Protein AF-A0A9C9SDA5-F1 (afdb_monomer)

Radius of gyration: 25.92 Å; Cα contacts (8 Å, |Δi|>4): 24; chains: 1;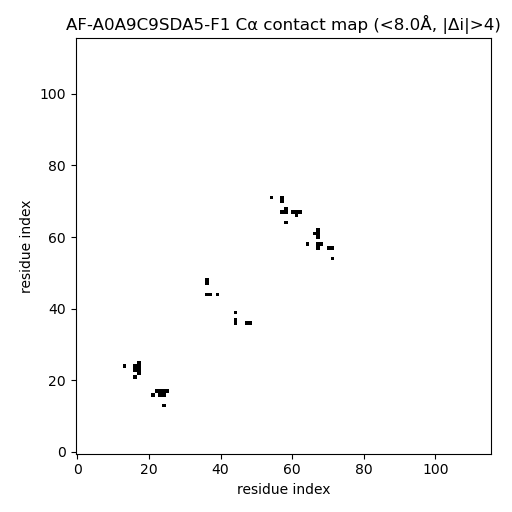 bounding box: 50×40×84 Å

Foldseek 3Di:
DDDPPPPPDDPVVLVVCCVPPVVVSVVVVVVVLVVVLVPDDPVCSVVSVVVVVVLVVLCVPAPDPVSSVVVVVVVVVVVVVVVVVVVVVVVVVVVVVVVVVVVPDPPPPDDDDDDD

Nearest PDB structures (foldseek):
  6ifl-assembly1_A  TM=5.742E-01  e=7.650E+00  Streptococcus thermophilus ND03

pLDDT: mean 84.84, std 16.52, range [36.22, 96.94]

Structure (mmCIF, N/CA/C/O backbone):
data_AF-A0A9C9SDA5-F1
#
_entry.id   AF-A0A9C9SDA5-F1
#
loop_
_atom_site.group_PDB
_atom_site.id
_atom_site.type_symbol
_atom_site.label_atom_id
_atom_site.label_alt_i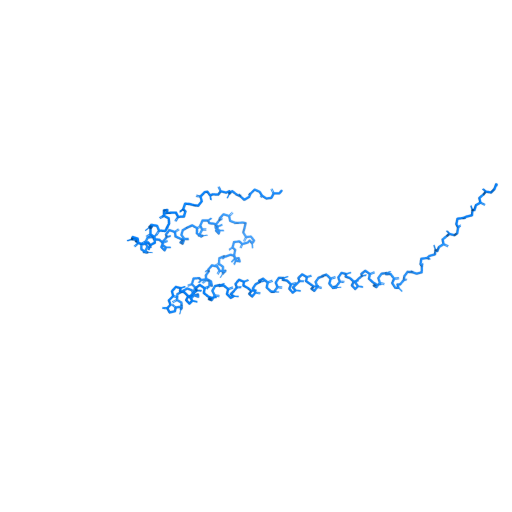d
_atom_site.label_comp_id
_atom_site.label_asym_id
_atom_site.label_entity_id
_atom_site.label_seq_id
_atom_site.pd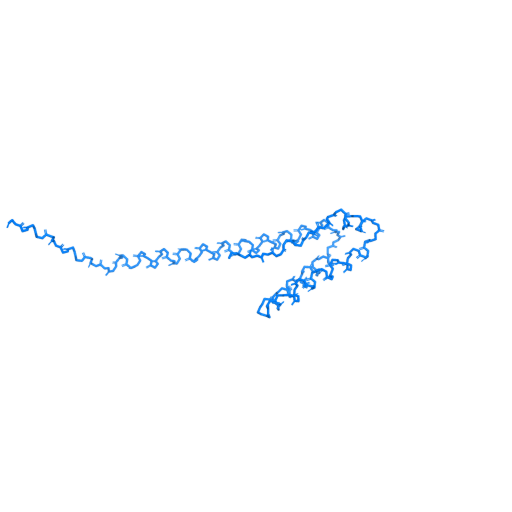bx_PDB_ins_code
_atom_site.Cartn_x
_atom_site.Cartn_y
_atom_site.Cartn_z
_atom_site.occupancy
_atom_site.B_iso_or_equiv
_atom_site.auth_seq_id
_atom_site.auth_comp_id
_atom_site.auth_asym_id
_atom_site.auth_atom_id
_atom_site.pdbx_PDB_model_num
ATOM 1 N N . MET A 1 1 ? -6.159 2.309 -24.354 1.00 36.22 1 MET A N 1
ATOM 2 C CA . MET A 1 1 ? -6.137 3.343 -23.301 1.00 36.22 1 MET A CA 1
ATOM 3 C C . MET A 1 1 ? -6.869 2.722 -22.129 1.00 36.22 1 MET A C 1
ATOM 5 O O . MET A 1 1 ? -8.004 2.326 -22.328 1.00 36.22 1 MET A O 1
ATOM 9 N N . SER A 1 2 ? -6.159 2.415 -21.045 1.00 42.50 2 SER A N 1
ATOM 10 C CA . SER A 1 2 ? -6.571 1.428 -20.039 1.00 42.50 2 SER A CA 1
ATOM 11 C C . SER A 1 2 ? -7.915 1.760 -19.384 1.00 42.50 2 SER A C 1
ATOM 13 O O . SER A 1 2 ? -8.021 2.766 -18.689 1.00 42.50 2 SER A O 1
ATOM 15 N N . ASP A 1 3 ? -8.899 0.885 -19.589 1.00 41.00 3 ASP A N 1
ATOM 16 C CA . ASP A 1 3 ? -10.130 0.801 -18.802 1.00 41.00 3 ASP A CA 1
ATOM 17 C C . ASP A 1 3 ? -9.752 0.191 -17.446 1.00 41.00 3 ASP A C 1
ATOM 19 O O . ASP A 1 3 ? -9.659 -1.028 -17.288 1.00 41.00 3 ASP A O 1
ATOM 23 N N . PHE A 1 4 ? -9.417 1.035 -16.472 1.00 46.47 4 PHE A N 1
ATOM 24 C CA . PHE A 1 4 ? -9.432 0.595 -15.082 1.00 46.47 4 PHE A CA 1
ATOM 25 C C . PHE A 1 4 ? -10.895 0.641 -14.646 1.00 46.47 4 PHE A C 1
ATOM 27 O O . PHE A 1 4 ? -11.461 1.737 -14.664 1.00 46.47 4 PHE A O 1
ATOM 34 N N . PRO A 1 5 ? -11.524 -0.495 -14.292 1.00 47.69 5 PRO A N 1
ATOM 35 C CA . PRO A 1 5 ? -12.899 -0.479 -13.821 1.00 47.69 5 PRO A CA 1
ATOM 36 C C . PRO A 1 5 ? -12.975 0.482 -12.633 1.00 47.69 5 PRO A C 1
ATOM 38 O O . PRO A 1 5 ? -12.309 0.279 -11.618 1.00 47.69 5 PRO A O 1
ATOM 41 N N . GLN A 1 6 ? -13.734 1.567 -12.796 1.00 48.59 6 GLN A N 1
ATOM 42 C CA . GLN A 1 6 ? -14.080 2.481 -11.714 1.00 48.59 6 GLN A CA 1
ATOM 43 C C . GLN A 1 6 ? -15.048 1.716 -10.810 1.00 48.59 6 GLN A C 1
ATOM 45 O O . GLN A 1 6 ? -16.263 1.820 -10.945 1.00 48.59 6 GLN A O 1
ATOM 50 N N . GLN A 1 7 ? -14.510 0.846 -9.961 1.00 58.25 7 GLN A N 1
ATOM 51 C CA . GLN A 1 7 ? -15.283 0.257 -8.885 1.00 58.25 7 GLN A CA 1
ATOM 52 C C . GLN A 1 7 ? -15.634 1.410 -7.946 1.00 58.25 7 GLN A C 1
ATOM 54 O O . GLN A 1 7 ? -14.738 2.066 -7.415 1.00 58.25 7 GLN A O 1
ATOM 59 N N . GLU A 1 8 ? -16.924 1.712 -7.827 1.00 70.31 8 GLU A N 1
ATOM 60 C CA . GLU A 1 8 ? -17.440 2.759 -6.951 1.00 70.31 8 GLU A CA 1
ATOM 61 C C . GLU A 1 8 ? -17.038 2.411 -5.509 1.00 70.31 8 GLU A C 1
ATOM 63 O O . GLU A 1 8 ? -17.584 1.500 -4.887 1.00 70.31 8 GLU A O 1
ATOM 68 N N . PHE A 1 9 ? -15.972 3.046 -5.018 1.00 82.19 9 PHE A N 1
ATOM 69 C CA . PHE A 1 9 ? -15.489 2.856 -3.657 1.00 82.19 9 PHE A CA 1
ATOM 70 C C . PHE A 1 9 ? -16.339 3.713 -2.722 1.00 82.19 9 PHE A C 1
ATOM 72 O O . PHE A 1 9 ? -16.213 4.938 -2.710 1.00 82.19 9 PHE A O 1
ATOM 79 N N . ASP A 1 10 ? -17.200 3.065 -1.941 1.00 91.31 10 ASP A N 1
ATOM 80 C CA . ASP A 1 10 ? -18.032 3.735 -0.943 1.00 91.31 10 ASP A CA 1
ATOM 81 C C . ASP A 1 10 ? -17.200 4.098 0.297 1.00 91.31 10 ASP A C 1
ATOM 83 O O . ASP A 1 10 ? -17.007 3.301 1.219 1.00 91.31 10 ASP A O 1
ATOM 87 N N . PHE A 1 11 ? -16.678 5.323 0.311 1.00 90.31 11 PHE A N 1
ATOM 88 C CA . PHE A 1 11 ? -15.883 5.829 1.426 1.00 90.31 11 PHE A CA 1
ATOM 89 C C . PHE A 1 11 ? -16.682 5.914 2.734 1.00 90.31 11 PHE A C 1
ATOM 91 O O . PHE A 1 11 ? -16.134 5.615 3.798 1.00 90.31 11 PHE A O 1
ATOM 98 N N . ASP A 1 12 ? -17.955 6.305 2.675 1.00 94.00 12 ASP A N 1
ATOM 99 C CA . ASP A 1 12 ? -18.768 6.544 3.868 1.00 94.00 12 ASP A CA 1
ATOM 100 C C . ASP A 1 12 ? -19.079 5.228 4.590 1.00 94.00 12 ASP A C 1
ATOM 102 O O . ASP A 1 12 ? -18.976 5.155 5.823 1.00 94.00 12 ASP A O 1
ATOM 106 N N . ALA A 1 13 ? -19.350 4.157 3.837 1.00 93.19 13 ALA A N 1
ATOM 107 C CA . ALA A 1 13 ? -19.516 2.816 4.390 1.00 93.19 13 ALA A CA 1
ATOM 108 C C . ALA A 1 13 ? -18.239 2.318 5.085 1.00 93.19 13 ALA A C 1
ATOM 110 O O . ALA A 1 13 ? -18.293 1.844 6.222 1.00 93.19 13 AL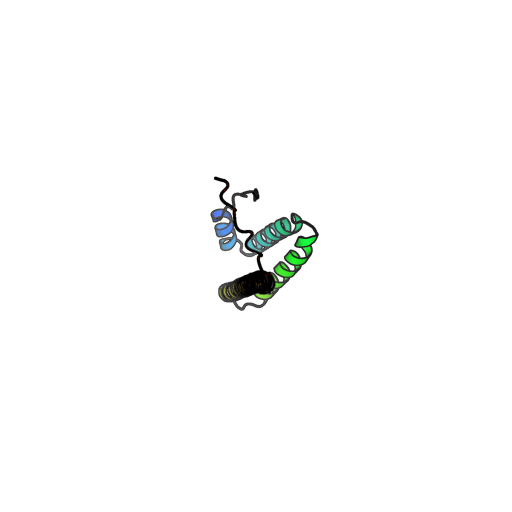A A O 1
ATOM 111 N N . TRP A 1 14 ? -17.074 2.473 4.449 1.00 94.94 14 TRP A N 1
ATOM 112 C CA . TRP A 1 14 ? -15.791 2.047 5.024 1.00 94.94 14 TRP A CA 1
ATOM 113 C C . TRP A 1 14 ? -15.380 2.891 6.235 1.00 94.94 14 TRP A C 1
ATOM 115 O O . TRP A 1 14 ? -14.845 2.356 7.207 1.00 94.94 14 TRP A O 1
ATOM 125 N N . SER A 1 15 ? -15.655 4.197 6.208 1.00 94.50 15 SER A N 1
ATOM 126 C CA . SER A 1 15 ? -15.419 5.102 7.338 1.00 94.50 15 SER A CA 1
ATOM 127 C C . SER A 1 15 ? -16.292 4.738 8.536 1.00 94.50 15 SER A C 1
ATOM 129 O O . SER A 1 15 ? -15.816 4.706 9.673 1.00 94.50 15 SER A O 1
ATOM 131 N N . THR A 1 16 ? -17.562 4.419 8.279 1.00 96.44 16 THR A N 1
ATOM 132 C CA . THR A 1 16 ? -18.492 3.950 9.307 1.00 96.44 16 THR A CA 1
ATOM 133 C C . THR A 1 16 ? -18.004 2.640 9.907 1.00 96.44 16 THR A C 1
ATOM 135 O O . THR A 1 16 ? -17.865 2.557 11.127 1.00 96.44 16 THR A O 1
ATOM 138 N N . LEU A 1 17 ? -17.646 1.669 9.061 1.00 95.19 17 LEU A N 1
ATOM 139 C CA . LEU A 1 17 ? -17.136 0.369 9.486 1.00 95.19 17 LEU A CA 1
ATOM 140 C C . LEU A 1 17 ? -15.884 0.508 10.360 1.00 95.19 17 LEU A C 1
ATOM 142 O O . LEU A 1 17 ? -15.840 -0.055 11.445 1.00 95.19 17 LEU A O 1
ATOM 146 N N . ALA A 1 18 ? -14.915 1.335 9.957 1.00 93.56 18 ALA A N 1
ATOM 147 C CA . ALA A 1 18 ? -13.695 1.571 10.733 1.00 93.56 18 ALA A CA 1
ATOM 148 C C . ALA A 1 18 ? -13.957 2.158 12.131 1.00 93.56 18 ALA A C 1
ATOM 150 O O . ALA A 1 18 ? -13.165 1.951 13.050 1.00 93.56 18 ALA A O 1
ATOM 151 N N . ARG A 1 19 ? -15.047 2.919 12.296 1.00 94.81 19 ARG A N 1
ATOM 152 C CA . ARG A 1 19 ? -15.429 3.535 13.575 1.00 94.81 19 ARG A CA 1
ATOM 153 C C . ARG A 1 19 ? -16.247 2.596 14.452 1.00 94.81 19 ARG A C 1
ATOM 155 O O . ARG A 1 19 ? -16.098 2.654 15.669 1.00 94.81 19 ARG A O 1
ATOM 162 N N . SER A 1 20 ? -17.126 1.791 13.856 1.00 96.88 20 SER A N 1
ATOM 163 C CA . SER A 1 20 ? -18.022 0.892 14.588 1.00 96.88 20 SER A CA 1
ATOM 164 C C . SER A 1 20 ? -17.382 -0.453 14.917 1.00 96.88 20 SER A C 1
ATOM 166 O O . SER A 1 20 ? -17.619 -0.981 15.998 1.00 96.88 20 SER A O 1
ATOM 168 N N . ASP A 1 21 ? -16.590 -1.001 13.993 1.00 96.38 21 ASP A N 1
ATOM 169 C CA . ASP A 1 21 ? -15.956 -2.314 14.101 1.00 96.38 21 ASP A CA 1
ATOM 170 C C . ASP A 1 21 ? -14.585 -2.314 13.389 1.00 96.38 21 ASP A C 1
ATOM 172 O O . ASP A 1 21 ? -14.472 -2.629 12.196 1.00 96.38 21 ASP A O 1
ATOM 176 N N . PRO A 1 22 ? -13.517 -1.937 14.115 1.00 91.31 22 PRO A N 1
ATOM 177 C CA . PRO A 1 22 ? -12.166 -1.910 13.569 1.00 91.31 22 PRO A CA 1
ATOM 178 C C . PRO A 1 22 ? -11.674 -3.276 13.073 1.00 91.31 22 PRO A C 1
ATOM 180 O O . PRO A 1 22 ? -10.924 -3.323 12.102 1.00 91.31 22 PRO A O 1
ATOM 183 N N . GLU A 1 23 ? -12.081 -4.385 13.699 1.00 94.12 23 GLU A N 1
ATOM 184 C CA . GLU A 1 23 ? -11.644 -5.726 13.285 1.00 94.12 23 GLU A CA 1
ATOM 185 C C . GLU A 1 23 ? -12.294 -6.128 11.958 1.00 94.12 23 GLU A C 1
ATOM 187 O O . GLU A 1 23 ? -11.600 -6.576 11.039 1.00 94.12 23 GLU A O 1
ATOM 192 N N . ALA A 1 24 ? -13.601 -5.892 11.808 1.00 94.62 24 ALA A N 1
ATOM 193 C CA . ALA A 1 24 ? -14.296 -6.131 10.547 1.00 94.62 24 ALA A CA 1
ATOM 194 C C . ALA A 1 24 ? -13.756 -5.246 9.414 1.00 94.62 24 ALA A C 1
ATOM 196 O O . ALA A 1 24 ? -13.636 -5.706 8.276 1.00 94.62 24 ALA A O 1
ATOM 197 N N . PHE A 1 25 ? -13.377 -3.999 9.711 1.00 94.81 25 PHE A N 1
ATOM 198 C CA . PHE A 1 25 ? -12.704 -3.130 8.746 1.00 94.81 25 PHE A CA 1
ATOM 199 C C . PHE A 1 25 ? -11.359 -3.704 8.284 1.00 94.81 25 PHE A C 1
ATOM 201 O O . PHE A 1 25 ? -11.069 -3.717 7.085 1.00 94.81 25 PHE A O 1
ATOM 208 N N . GLU A 1 26 ? -10.526 -4.182 9.212 1.00 91.94 26 GLU A N 1
ATOM 209 C CA . GLU A 1 26 ? -9.224 -4.761 8.875 1.00 91.94 26 GLU A CA 1
ATOM 210 C C . GLU A 1 26 ? -9.389 -6.011 7.993 1.00 91.94 26 GLU A C 1
ATOM 212 O O . GLU A 1 26 ? -8.712 -6.117 6.967 1.00 91.94 26 GLU A O 1
ATOM 217 N N . ALA A 1 27 ? -10.355 -6.881 8.309 1.00 94.75 27 ALA A N 1
ATOM 218 C CA . ALA A 1 27 ? -10.689 -8.052 7.496 1.00 94.75 27 ALA A CA 1
ATOM 219 C C . ALA A 1 27 ? -11.197 -7.671 6.092 1.00 94.75 27 ALA A C 1
ATOM 221 O O . ALA A 1 27 ? -10.731 -8.216 5.088 1.00 94.75 27 ALA A O 1
ATOM 222 N N . ALA A 1 28 ? -12.110 -6.697 6.001 1.00 94.38 28 ALA A N 1
ATOM 223 C CA . ALA A 1 28 ? -12.629 -6.205 4.725 1.00 94.38 28 ALA A CA 1
ATOM 224 C C . ALA A 1 28 ? -11.521 -5.588 3.857 1.00 94.38 28 ALA A C 1
ATOM 226 O O . ALA A 1 28 ? -11.469 -5.821 2.646 1.00 94.38 28 ALA A O 1
ATOM 227 N N . ARG A 1 29 ? -10.590 -4.843 4.469 1.00 93.31 29 ARG A N 1
ATOM 228 C CA . ARG A 1 29 ? -9.426 -4.301 3.761 1.00 93.31 29 ARG A CA 1
ATOM 229 C C . ARG A 1 29 ? -8.548 -5.413 3.199 1.00 93.31 29 ARG A C 1
ATOM 231 O O . ARG A 1 29 ? -8.162 -5.335 2.034 1.00 93.31 29 ARG A O 1
ATOM 238 N N . GLU A 1 30 ? -8.190 -6.404 4.012 1.00 93.88 30 GLU A N 1
ATOM 239 C CA . GLU A 1 30 ? -7.346 -7.513 3.560 1.00 93.88 30 GLU A CA 1
ATOM 240 C C . GLU A 1 30 ? -7.959 -8.240 2.365 1.00 93.88 30 GLU A C 1
ATOM 242 O O . GLU A 1 30 ? -7.257 -8.523 1.393 1.00 93.88 30 GLU A O 1
ATOM 247 N N . GLU A 1 31 ? -9.269 -8.481 2.400 1.00 94.94 31 GLU A N 1
ATOM 248 C CA . GLU A 1 31 ? -9.976 -9.159 1.318 1.00 94.94 31 GLU A CA 1
ATOM 249 C C . GLU A 1 31 ? -10.025 -8.325 0.031 1.00 94.94 31 GLU A C 1
ATOM 251 O O . GLU A 1 31 ? -9.763 -8.845 -1.057 1.00 94.94 31 GLU A O 1
ATOM 256 N N . ALA A 1 32 ? -10.274 -7.016 0.139 1.00 93.56 32 ALA A N 1
ATOM 257 C CA . ALA A 1 32 ? -10.254 -6.113 -1.011 1.00 93.56 32 ALA A CA 1
ATOM 258 C C . ALA A 1 32 ? -8.870 -6.071 -1.683 1.00 93.56 32 ALA A C 1
ATOM 260 O O . ALA A 1 32 ? -8.754 -6.135 -2.910 1.00 93.56 32 ALA A O 1
ATOM 261 N N . VAL A 1 33 ? -7.802 -6.016 -0.883 1.00 94.00 33 VAL A N 1
ATOM 262 C CA . VAL A 1 33 ? -6.425 -6.034 -1.391 1.00 94.00 33 VAL A CA 1
ATOM 263 C C . VAL A 1 33 ? -6.086 -7.380 -2.031 1.00 94.00 33 VAL A C 1
ATOM 265 O O . VAL A 1 33 ? -5.496 -7.415 -3.113 1.00 94.00 33 VAL A O 1
ATOM 268 N N . ARG A 1 34 ? -6.466 -8.490 -1.393 1.00 94.19 34 ARG A N 1
ATOM 269 C CA . ARG A 1 34 ? -6.237 -9.842 -1.916 1.00 94.19 34 ARG A CA 1
ATOM 270 C C . ARG A 1 34 ? -6.930 -10.040 -3.258 1.00 94.19 34 ARG A C 1
ATOM 272 O O . ARG A 1 34 ? -6.270 -10.431 -4.217 1.00 94.19 34 ARG A O 1
ATOM 279 N N . SER A 1 35 ? -8.198 -9.647 -3.353 1.00 93.50 35 SER A N 1
ATOM 280 C CA . SER A 1 35 ? -8.977 -9.678 -4.595 1.00 93.50 35 SER A CA 1
ATOM 281 C C . SER A 1 35 ? -8.289 -8.908 -5.726 1.00 93.50 35 SER A C 1
ATOM 283 O O . SER A 1 35 ? -8.188 -9.399 -6.853 1.00 93.50 35 SER A O 1
ATOM 285 N N . LEU A 1 36 ? -7.745 -7.722 -5.424 1.00 92.69 36 LEU A N 1
ATOM 286 C CA . LEU A 1 36 ? -6.986 -6.934 -6.394 1.00 92.69 36 LEU A CA 1
ATOM 287 C C . LEU A 1 36 ? -5.720 -7.662 -6.858 1.00 92.69 36 LEU A C 1
ATOM 289 O O . LEU A 1 36 ? -5.442 -7.700 -8.055 1.00 92.69 36 LEU A O 1
ATOM 293 N N . ILE A 1 37 ? -4.946 -8.242 -5.938 1.00 93.75 37 ILE A N 1
ATOM 294 C CA . ILE A 1 37 ? -3.703 -8.959 -6.264 1.00 93.75 37 ILE A CA 1
ATOM 295 C C . ILE A 1 37 ? -3.999 -10.223 -7.081 1.00 93.75 37 ILE A C 1
ATOM 297 O O . ILE A 1 37 ? -3.302 -10.504 -8.063 1.00 93.75 37 ILE A O 1
ATOM 301 N N . ASP A 1 38 ? -5.046 -10.961 -6.724 1.00 92.94 38 ASP A N 1
ATOM 302 C CA . ASP A 1 38 ? -5.446 -12.191 -7.403 1.00 92.94 38 ASP A CA 1
ATOM 303 C C . ASP A 1 38 ? -5.925 -11.922 -8.834 1.00 92.94 38 ASP A C 1
ATOM 305 O O . ASP A 1 38 ? -5.579 -12.680 -9.748 1.00 92.94 38 ASP A O 1
ATOM 309 N N . GLY A 1 39 ? -6.587 -10.785 -9.066 1.00 91.75 39 GLY A N 1
ATOM 310 C CA . GLY A 1 39 ? -6.989 -10.320 -10.396 1.00 91.75 39 GLY A CA 1
ATOM 311 C C . GLY A 1 39 ? -5.837 -9.914 -11.330 1.00 91.75 39 GLY A C 1
ATOM 312 O O . GLY A 1 39 ? -6.058 -9.731 -12.527 1.00 91.75 39 GLY A O 1
ATOM 313 N N . MET A 1 40 ? -4.600 -9.780 -10.837 1.00 92.94 40 MET A N 1
ATOM 314 C CA . MET A 1 40 ? -3.461 -9.336 -11.653 1.00 92.94 40 MET A CA 1
ATOM 315 C C . MET A 1 40 ? -2.787 -10.478 -12.433 1.00 92.94 40 MET A C 1
ATOM 317 O O . MET A 1 40 ? -2.750 -11.619 -11.964 1.00 92.94 40 MET A O 1
ATOM 321 N N . PRO A 1 41 ? -2.151 -10.190 -13.591 1.00 94.06 41 PRO A N 1
ATOM 322 C CA . PRO A 1 41 ? -1.360 -11.175 -14.327 1.00 94.06 41 PRO A CA 1
ATOM 323 C C . PRO A 1 41 ? -0.268 -11.812 -13.461 1.00 94.06 41 PRO A C 1
ATOM 325 O O . PRO A 1 41 ? 0.352 -11.140 -12.632 1.00 94.06 41 PRO A O 1
ATOM 328 N N . ALA A 1 42 ? 0.045 -13.088 -13.709 1.00 89.50 42 ALA A N 1
ATOM 329 C CA . ALA A 1 42 ? 1.013 -13.857 -12.916 1.00 89.50 42 ALA A CA 1
ATOM 330 C C . ALA A 1 42 ? 2.390 -13.173 -12.786 1.00 89.50 42 ALA A C 1
ATOM 332 O O . ALA A 1 42 ? 3.003 -13.219 -11.718 1.00 89.50 42 ALA A O 1
ATOM 333 N N . ALA A 1 43 ? 2.842 -12.481 -13.840 1.00 90.12 43 ALA A N 1
ATOM 334 C CA . ALA A 1 43 ? 4.092 -11.719 -13.837 1.00 90.12 43 ALA A CA 1
ATOM 335 C C . ALA A 1 43 ? 4.112 -10.599 -12.775 1.00 90.12 43 ALA A C 1
ATOM 337 O O . ALA A 1 43 ? 5.148 -10.344 -12.159 1.00 90.12 43 ALA A O 1
ATOM 338 N N . SER A 1 44 ? 2.965 -9.963 -12.524 1.00 90.50 44 SER A N 1
ATOM 339 C CA . SER A 1 44 ? 2.816 -8.866 -11.560 1.00 90.50 44 SER A CA 1
ATOM 340 C C . SER A 1 44 ? 2.410 -9.358 -10.170 1.00 90.50 44 SER A C 1
ATOM 342 O O . SER A 1 44 ? 2.863 -8.798 -9.170 1.00 90.50 44 SER A O 1
ATOM 344 N N . ARG A 1 45 ? 1.614 -10.435 -10.087 1.00 94.75 45 ARG A N 1
ATOM 345 C CA . ARG A 1 45 ? 1.056 -10.968 -8.832 1.00 94.75 45 ARG A CA 1
ATOM 346 C C . ARG A 1 45 ? 2.125 -11.263 -7.781 1.00 94.75 45 ARG A C 1
ATOM 348 O O . ARG A 1 45 ? 1.994 -10.832 -6.637 1.00 94.75 45 ARG A O 1
ATOM 355 N N . ARG A 1 46 ? 3.224 -11.927 -8.165 1.00 93.12 46 ARG A N 1
ATOM 356 C CA . ARG A 1 46 ? 4.329 -12.251 -7.238 1.00 93.12 46 ARG A CA 1
ATOM 357 C C . ARG A 1 46 ? 4.935 -10.994 -6.610 1.00 93.12 46 ARG A C 1
ATOM 359 O O . ARG A 1 46 ? 5.190 -10.961 -5.409 1.00 93.12 46 ARG A O 1
ATOM 366 N N . ARG A 1 47 ? 5.169 -9.958 -7.419 1.00 92.69 47 ARG A N 1
ATOM 367 C CA . ARG A 1 47 ? 5.755 -8.697 -6.949 1.00 92.69 47 ARG A CA 1
ATOM 368 C C . ARG A 1 47 ? 4.788 -7.939 -6.040 1.00 92.69 47 ARG A C 1
ATOM 370 O O . ARG A 1 47 ? 5.220 -7.427 -5.012 1.00 92.69 47 ARG A O 1
ATOM 377 N N . LEU A 1 48 ? 3.504 -7.903 -6.394 1.00 94.81 48 LEU A N 1
ATOM 378 C CA . LEU A 1 48 ? 2.464 -7.254 -5.591 1.00 94.81 48 LEU A CA 1
ATOM 379 C C . LEU A 1 48 ? 2.248 -7.955 -4.248 1.00 94.81 48 LEU A C 1
ATOM 381 O O . LEU A 1 48 ? 2.167 -7.280 -3.231 1.00 94.81 48 LEU A O 1
ATOM 385 N N . THR A 1 49 ? 2.269 -9.288 -4.223 1.00 95.25 49 THR A N 1
ATOM 386 C CA . THR A 1 49 ? 2.167 -10.072 -2.979 1.00 95.25 49 THR A CA 1
ATOM 387 C C . THR A 1 49 ? 3.308 -9.735 -2.017 1.00 95.25 49 THR A C 1
ATOM 389 O O . THR A 1 49 ? 3.081 -9.480 -0.838 1.00 95.25 49 THR A O 1
ATOM 392 N N . GLY A 1 50 ? 4.547 -9.674 -2.519 1.00 95.31 50 GLY A N 1
ATOM 393 C CA . GLY A 1 50 ? 5.699 -9.298 -1.696 1.00 95.31 50 GLY A CA 1
ATOM 394 C C . GLY A 1 50 ? 5.643 -7.848 -1.202 1.00 95.31 50 GLY A C 1
ATOM 395 O O . GLY A 1 50 ? 6.034 -7.568 -0.070 1.00 95.31 50 GLY A O 1
ATOM 396 N N . LEU A 1 51 ? 5.141 -6.924 -2.030 1.00 94.69 51 LEU A N 1
ATOM 397 C CA . LEU A 1 51 ? 4.929 -5.535 -1.620 1.00 94.69 51 LEU A CA 1
ATOM 398 C C . LEU A 1 51 ? 3.867 -5.439 -0.521 1.00 94.69 51 LEU A C 1
ATOM 400 O O . LEU A 1 51 ? 4.105 -4.764 0.476 1.00 94.69 51 LEU A O 1
ATOM 404 N N . GLN A 1 52 ? 2.746 -6.141 -0.683 1.00 95.31 52 GLN A N 1
ATOM 405 C CA . GLN A 1 52 ? 1.676 -6.166 0.305 1.00 95.31 52 GLN A CA 1
ATOM 406 C C . GLN A 1 52 ? 2.167 -6.716 1.644 1.00 95.31 52 GLN A C 1
ATOM 408 O O . GLN A 1 52 ? 2.010 -6.056 2.663 1.00 95.31 52 GLN A O 1
ATOM 413 N N . TRP A 1 53 ? 2.894 -7.837 1.630 1.00 95.25 53 TRP A N 1
ATOM 414 C CA . TRP A 1 53 ? 3.505 -8.386 2.841 1.00 95.25 53 TRP A CA 1
ATOM 415 C C . TRP A 1 53 ? 4.411 -7.371 3.553 1.00 95.25 53 TRP A C 1
ATOM 417 O O . TRP A 1 53 ? 4.391 -7.251 4.777 1.00 95.25 53 TRP A O 1
ATOM 427 N N . ARG A 1 54 ? 5.198 -6.597 2.795 1.00 95.12 54 ARG A N 1
ATOM 428 C CA . ARG A 1 54 ? 6.047 -5.548 3.372 1.00 95.12 54 ARG A CA 1
ATOM 429 C C . ARG A 1 54 ? 5.216 -4.431 4.007 1.00 95.12 54 ARG A C 1
ATOM 431 O O . ARG A 1 54 ? 5.570 -3.979 5.090 1.00 95.12 54 ARG A O 1
ATOM 438 N N . ILE A 1 55 ? 4.137 -4.003 3.353 1.00 94.50 55 ILE A N 1
ATOM 439 C CA . ILE A 1 55 ? 3.195 -3.010 3.889 1.00 94.50 55 ILE A CA 1
ATOM 440 C C . ILE A 1 55 ? 2.597 -3.511 5.208 1.00 94.50 55 ILE A C 1
ATOM 442 O O . ILE A 1 55 ? 2.609 -2.779 6.195 1.00 94.50 55 ILE A O 1
ATOM 446 N N . ASP A 1 56 ? 2.149 -4.765 5.252 1.00 93.81 56 ASP A N 1
ATOM 447 C CA . ASP A 1 56 ? 1.547 -5.363 6.447 1.00 93.81 56 ASP A CA 1
ATOM 448 C C . ASP A 1 56 ? 2.544 -5.447 7.608 1.00 93.81 56 ASP A C 1
ATOM 450 O O . ASP A 1 56 ? 2.210 -5.120 8.746 1.00 93.81 56 ASP A O 1
ATOM 454 N N . MET A 1 57 ? 3.803 -5.794 7.328 1.00 94.19 57 MET A N 1
ATOM 455 C CA . MET A 1 57 ? 4.859 -5.808 8.344 1.00 94.19 57 MET A CA 1
ATOM 456 C C . MET A 1 57 ? 5.197 -4.415 8.880 1.00 94.19 57 MET A C 1
ATOM 458 O O . MET A 1 57 ? 5.408 -4.267 10.083 1.00 94.19 57 MET A O 1
ATOM 462 N N . GLU A 1 58 ? 5.234 -3.386 8.033 1.00 93.69 58 GLU A N 1
ATOM 463 C CA . GLU A 1 58 ? 5.442 -2.006 8.493 1.00 93.69 58 GLU A C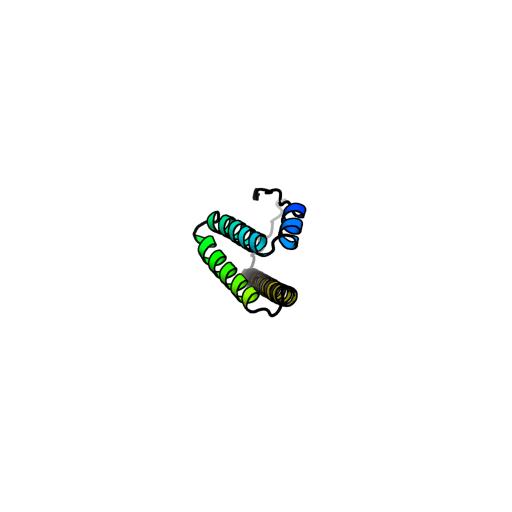A 1
ATOM 464 C C . GLU A 1 58 ? 4.259 -1.506 9.333 1.00 93.69 58 GLU A C 1
ATOM 466 O O . GLU A 1 58 ? 4.458 -0.838 10.347 1.00 93.69 58 GLU A O 1
ATOM 471 N N . ARG A 1 59 ? 3.026 -1.880 8.967 1.00 91.94 59 ARG A N 1
ATOM 472 C CA . ARG A 1 59 ? 1.825 -1.600 9.767 1.00 91.94 59 ARG A CA 1
ATOM 473 C C . ARG A 1 59 ? 1.871 -2.276 11.133 1.00 91.94 59 ARG A C 1
ATOM 475 O O . ARG A 1 59 ? 1.659 -1.602 12.134 1.00 91.94 59 ARG A O 1
ATOM 482 N N . ALA A 1 60 ? 2.195 -3.568 11.180 1.00 91.50 60 ALA A N 1
ATOM 483 C CA . ALA A 1 60 ? 2.243 -4.345 12.419 1.00 91.50 60 ALA A CA 1
ATOM 484 C C . ALA A 1 60 ? 3.355 -3.887 13.380 1.00 91.50 60 ALA A C 1
ATOM 486 O O . ALA A 1 60 ? 3.223 -4.020 14.593 1.00 91.50 60 ALA A O 1
ATOM 487 N N . ARG A 1 61 ? 4.462 -3.351 12.850 1.00 92.31 61 ARG A N 1
ATOM 488 C CA . ARG A 1 61 ? 5.593 -2.848 13.651 1.00 92.31 61 ARG A CA 1
ATOM 489 C C . ARG A 1 61 ? 5.397 -1.426 14.169 1.00 92.31 61 ARG A C 1
ATOM 491 O O . ARG A 1 61 ? 6.108 -1.016 15.086 1.00 92.31 61 ARG A O 1
ATOM 498 N N . ALA A 1 62 ? 4.510 -0.647 13.560 1.00 92.69 62 ALA A N 1
ATOM 499 C CA . ALA A 1 62 ? 4.311 0.741 13.936 1.00 92.69 62 ALA A CA 1
ATOM 500 C C . ALA A 1 62 ? 3.604 0.856 15.293 1.00 92.69 62 ALA A C 1
ATOM 502 O O . ALA A 1 62 ? 2.637 0.159 15.573 1.00 92.69 62 ALA A O 1
ATOM 503 N N . ALA A 1 63 ? 4.046 1.807 16.119 1.00 88.69 63 ALA A N 1
ATOM 504 C CA . ALA A 1 63 ? 3.464 2.032 17.443 1.00 88.69 63 ALA A CA 1
ATOM 505 C C . ALA A 1 63 ? 2.023 2.576 17.400 1.00 88.69 63 ALA A C 1
ATOM 507 O O . ALA A 1 63 ? 1.297 2.484 18.385 1.00 88.69 63 ALA A O 1
ATOM 508 N N . ASN A 1 64 ? 1.625 3.202 16.289 1.00 90.69 64 ASN A N 1
ATOM 509 C CA . ASN A 1 64 ? 0.282 3.732 16.077 1.00 90.69 64 ASN A CA 1
ATOM 510 C C . ASN A 1 64 ? -0.011 3.903 14.569 1.00 90.69 64 ASN A C 1
ATOM 512 O O . ASN A 1 64 ? 0.924 3.907 13.756 1.00 90.69 64 ASN A O 1
ATOM 516 N N . PRO A 1 65 ? -1.289 4.088 14.184 1.00 86.50 65 PRO A N 1
ATOM 517 C CA . PRO A 1 65 ? -1.686 4.229 12.782 1.00 86.50 65 PRO A CA 1
ATOM 518 C C . PRO A 1 65 ? -0.988 5.380 12.045 1.00 86.50 65 PRO A C 1
ATOM 520 O O . PRO A 1 65 ? -0.599 5.227 10.890 1.00 86.50 65 PRO A O 1
ATOM 523 N N . THR A 1 66 ? -0.758 6.513 12.713 1.00 92.44 66 THR A N 1
ATOM 524 C CA . THR A 1 66 ? -0.080 7.676 12.117 1.00 92.44 66 THR A CA 1
ATOM 525 C C . THR A 1 66 ? 1.385 7.384 11.799 1.00 92.44 66 THR A C 1
ATOM 527 O O . THR A 1 66 ? 1.876 7.749 10.731 1.00 92.44 66 THR A O 1
ATOM 530 N N . ALA A 1 67 ? 2.087 6.688 12.695 1.00 93.25 67 ALA A N 1
ATOM 531 C CA . ALA A 1 67 ? 3.462 6.258 12.469 1.00 93.25 67 ALA A CA 1
ATOM 532 C C . ALA A 1 67 ? 3.544 5.282 11.289 1.00 93.25 67 ALA A C 1
ATOM 534 O O . ALA A 1 67 ? 4.429 5.419 10.446 1.00 93.25 67 ALA A O 1
ATOM 535 N N . SER A 1 68 ? 2.594 4.346 11.191 1.00 92.88 68 SER A N 1
ATOM 536 C CA . SER A 1 68 ? 2.499 3.452 10.038 1.00 92.88 68 SER A CA 1
ATOM 537 C C . SER A 1 68 ? 2.282 4.232 8.743 1.00 92.88 68 SER A C 1
ATOM 539 O O . SER A 1 68 ? 3.030 4.043 7.786 1.00 92.88 68 SER A O 1
ATOM 541 N N . PHE A 1 69 ? 1.323 5.160 8.727 1.00 91.81 69 PHE A N 1
ATOM 542 C CA . PHE A 1 69 ? 1.051 6.002 7.566 1.00 91.81 69 PHE A CA 1
ATOM 543 C C . PHE A 1 69 ? 2.301 6.752 7.091 1.00 91.81 69 PHE A C 1
ATOM 545 O O . PHE A 1 69 ? 2.612 6.730 5.900 1.00 91.81 69 PHE A O 1
ATOM 552 N N . LEU A 1 70 ? 3.060 7.357 8.011 1.00 95.06 70 LEU A N 1
ATOM 553 C CA . LEU A 1 70 ? 4.286 8.069 7.660 1.00 95.06 70 LEU A CA 1
ATOM 554 C C . LEU A 1 70 ? 5.317 7.129 7.015 1.00 95.06 70 LEU A C 1
ATOM 556 O O . LEU A 1 70 ? 5.864 7.465 5.965 1.00 95.06 70 LEU A O 1
ATOM 560 N N . ARG A 1 71 ? 5.525 5.928 7.573 1.00 94.56 71 ARG A N 1
ATOM 561 C CA . ARG A 1 71 ? 6.433 4.918 6.995 1.00 94.56 71 ARG A CA 1
ATOM 562 C C . ARG A 1 71 ? 5.995 4.460 5.610 1.00 94.56 71 ARG A C 1
ATOM 564 O O . ARG A 1 71 ? 6.817 4.371 4.702 1.00 94.56 71 ARG A O 1
ATOM 571 N N . LEU A 1 72 ? 4.700 4.221 5.419 1.00 94.25 72 LEU A N 1
ATOM 572 C CA . LEU A 1 72 ? 4.162 3.867 4.108 1.00 94.25 72 LEU A CA 1
ATOM 573 C C . LEU A 1 72 ? 4.345 5.010 3.100 1.00 94.25 72 LEU A C 1
ATOM 575 O O . LEU A 1 72 ? 4.717 4.762 1.953 1.00 94.25 72 LEU A O 1
ATOM 579 N N . SER A 1 73 ? 4.153 6.263 3.524 1.00 95.56 73 SER A N 1
ATOM 580 C CA . SER A 1 73 ? 4.390 7.433 2.672 1.00 95.56 73 SER A CA 1
ATOM 581 C C . SER A 1 73 ? 5.854 7.553 2.245 1.00 95.56 73 SER A C 1
ATOM 583 O O . SER A 1 73 ? 6.133 7.803 1.074 1.00 95.56 73 SER A O 1
ATOM 585 N N . GLU A 1 74 ? 6.792 7.274 3.150 1.00 95.12 74 GLU A N 1
ATOM 586 C CA . GLU A 1 74 ? 8.227 7.258 2.867 1.00 95.12 74 GLU A CA 1
ATOM 587 C C . GLU A 1 74 ? 8.584 6.176 1.838 1.00 95.12 74 GLU A C 1
ATOM 589 O O . GLU A 1 74 ? 9.298 6.449 0.874 1.00 95.12 74 GLU A O 1
ATOM 594 N N . MET A 1 75 ? 8.021 4.969 1.974 1.00 94.31 75 MET A N 1
ATOM 595 C CA . MET A 1 75 ? 8.199 3.891 0.994 1.00 94.31 75 MET A CA 1
ATOM 596 C C . MET A 1 75 ? 7.702 4.282 -0.405 1.00 94.31 75 MET A C 1
ATOM 598 O O . MET A 1 75 ? 8.357 3.970 -1.403 1.00 94.31 75 MET A O 1
ATOM 602 N N . MET A 1 76 ? 6.549 4.957 -0.490 1.00 94.12 76 MET A N 1
ATOM 603 C CA . MET A 1 76 ? 6.014 5.447 -1.765 1.00 94.12 76 MET A CA 1
ATOM 604 C C . MET A 1 76 ? 6.941 6.490 -2.391 1.00 94.12 76 MET A C 1
ATOM 606 O O . MET A 1 76 ? 7.258 6.394 -3.580 1.00 94.12 76 MET A O 1
ATOM 610 N N . TRP A 1 77 ? 7.426 7.442 -1.591 1.00 96.94 77 TRP A N 1
ATOM 611 C CA . TRP A 1 77 ? 8.367 8.460 -2.051 1.00 96.94 77 TRP A CA 1
ATOM 612 C C . TRP A 1 77 ? 9.699 7.864 -2.511 1.00 96.94 77 TRP A C 1
ATOM 614 O O . TRP A 1 77 ? 10.177 8.235 -3.581 1.00 96.94 77 TRP A O 1
ATOM 624 N N . ASP A 1 78 ? 10.271 6.902 -1.782 1.00 95.88 78 ASP A N 1
ATOM 625 C CA . ASP A 1 78 ? 11.502 6.210 -2.189 1.00 95.88 78 ASP A CA 1
ATOM 626 C C . ASP A 1 78 ? 11.326 5.520 -3.550 1.00 95.88 78 ASP A C 1
ATOM 628 O O . ASP A 1 78 ? 12.143 5.691 -4.457 1.00 95.88 78 ASP A O 1
ATOM 632 N N . SER A 1 79 ? 10.211 4.806 -3.743 1.00 93.38 79 SER A N 1
ATOM 633 C CA . SER A 1 79 ? 9.893 4.187 -5.034 1.00 93.38 79 SER A CA 1
ATOM 634 C C . SER A 1 79 ? 9.780 5.227 -6.153 1.00 93.38 79 SER A C 1
ATOM 636 O O . SER A 1 79 ? 10.347 5.030 -7.231 1.00 93.38 79 SER A O 1
ATOM 638 N N . PHE A 1 80 ? 9.091 6.342 -5.904 1.00 95.88 80 PHE A N 1
ATOM 639 C CA . PHE A 1 80 ? 8.949 7.426 -6.873 1.00 95.88 80 PHE A CA 1
ATOM 640 C C . PHE A 1 80 ? 10.304 8.037 -7.256 1.00 95.88 80 PHE A C 1
ATOM 642 O O . PHE A 1 80 ? 10.607 8.184 -8.443 1.00 95.88 80 PHE A O 1
ATOM 649 N N . TYR A 1 81 ? 11.160 8.333 -6.275 1.00 96.69 81 TYR A N 1
ATOM 650 C CA .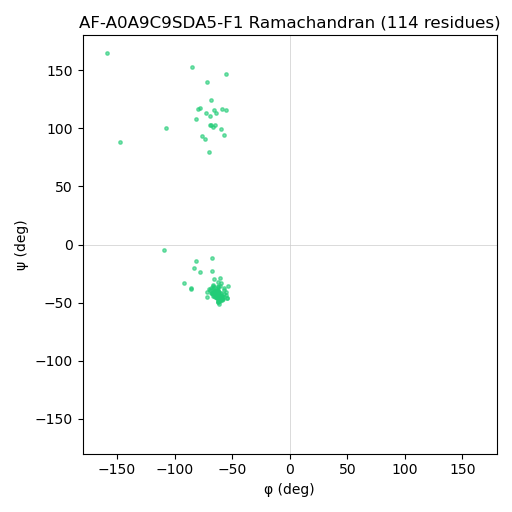 TYR A 1 81 ? 12.491 8.876 -6.533 1.00 96.69 81 TYR A CA 1
ATOM 651 C C . TYR A 1 81 ? 13.361 7.908 -7.330 1.00 96.69 81 TYR A C 1
ATOM 653 O O . TYR A 1 81 ? 14.003 8.338 -8.288 1.00 96.69 81 TYR A O 1
ATOM 661 N N . ARG A 1 82 ? 13.329 6.607 -7.017 1.00 95.25 82 ARG A N 1
ATOM 662 C CA . ARG A 1 82 ? 14.041 5.579 -7.794 1.00 95.25 82 ARG A CA 1
ATOM 663 C C . ARG A 1 82 ? 13.563 5.513 -9.239 1.00 95.25 82 ARG A C 1
ATOM 665 O O . ARG A 1 82 ? 14.379 5.376 -10.144 1.00 95.25 82 ARG A O 1
ATOM 672 N N . GLN A 1 83 ? 12.254 5.602 -9.469 1.00 94.88 83 GLN A N 1
ATOM 673 C CA . GLN A 1 83 ? 11.699 5.602 -10.824 1.00 94.88 83 GLN A CA 1
ATOM 674 C C . GLN A 1 83 ? 12.102 6.855 -11.600 1.00 94.88 83 GLN A C 1
ATOM 676 O O . GLN A 1 83 ? 12.498 6.746 -12.759 1.00 94.88 83 GLN A O 1
ATOM 681 N N . ARG A 1 84 ? 12.052 8.026 -10.957 1.00 96.56 84 ARG A N 1
ATOM 682 C CA . ARG A 1 84 ? 12.508 9.291 -11.543 1.00 96.56 84 ARG A CA 1
ATOM 683 C C . ARG A 1 84 ? 13.988 9.228 -11.917 1.00 96.56 84 ARG A C 1
ATOM 685 O O . ARG A 1 84 ? 14.347 9.602 -13.027 1.00 96.56 84 ARG A O 1
ATOM 692 N N . GLU A 1 85 ? 14.822 8.709 -11.022 1.00 96.56 85 GLU A N 1
ATOM 693 C CA . GLU A 1 85 ? 16.254 8.530 -11.263 1.00 96.56 85 GLU A CA 1
ATOM 694 C C . GLU A 1 85 ? 16.511 7.571 -12.428 1.00 96.56 85 GLU A C 1
ATOM 696 O O . GLU A 1 85 ? 17.268 7.870 -13.351 1.00 96.56 85 GLU A O 1
ATOM 701 N N . HIS A 1 86 ? 15.807 6.438 -12.446 1.00 96.50 86 HIS A N 1
ATOM 702 C CA . HIS A 1 86 ? 15.919 5.478 -13.534 1.00 96.50 86 HIS A CA 1
ATOM 703 C C . HIS A 1 86 ? 15.529 6.097 -14.881 1.00 96.50 86 HIS A C 1
ATOM 705 O O . HIS A 1 86 ? 16.256 5.935 -15.861 1.00 96.50 86 HIS A O 1
ATOM 711 N N . LEU A 1 87 ? 14.430 6.853 -14.928 1.00 96.62 87 LEU A N 1
ATOM 712 C CA . LEU A 1 87 ? 13.998 7.556 -16.131 1.00 96.62 87 LEU A CA 1
ATOM 713 C C . LEU A 1 87 ? 15.042 8.580 -16.594 1.00 96.62 87 LEU A C 1
ATOM 715 O O . LEU A 1 87 ? 15.418 8.567 -17.765 1.00 96.62 87 LEU A O 1
ATOM 719 N N . ASN A 1 88 ? 15.551 9.414 -15.686 1.00 96.12 88 ASN A N 1
ATOM 720 C CA . ASN A 1 88 ? 16.587 10.397 -16.004 1.00 96.12 88 ASN A CA 1
ATOM 721 C C . ASN A 1 88 ? 17.838 9.721 -16.582 1.00 96.12 88 ASN A C 1
ATOM 723 O O . ASN A 1 88 ? 18.298 10.112 -17.652 1.00 96.12 88 ASN A O 1
ATOM 727 N N . SER A 1 89 ? 18.300 8.626 -15.971 1.00 95.50 89 SER A N 1
ATOM 728 C CA . SER A 1 89 ? 19.453 7.866 -16.471 1.00 95.50 89 SER A CA 1
ATOM 729 C C . SER A 1 89 ? 19.229 7.268 -17.870 1.00 95.50 89 SER A C 1
ATOM 731 O O . SER A 1 89 ? 20.164 7.099 -18.652 1.00 95.50 89 SER A O 1
ATOM 733 N N . LEU A 1 90 ? 17.992 6.890 -18.217 1.00 95.38 90 LEU A N 1
ATOM 734 C CA . LEU A 1 90 ? 17.653 6.424 -19.566 1.00 95.38 90 LEU A CA 1
ATOM 735 C C . LEU A 1 90 ? 17.660 7.582 -20.570 1.00 95.38 90 LEU A C 1
ATOM 737 O O . LEU A 1 90 ? 18.171 7.418 -21.677 1.00 95.38 90 LEU A O 1
ATOM 741 N N . LEU A 1 91 ? 17.136 8.747 -20.181 1.00 95.06 91 LEU A N 1
ATOM 742 C CA . LEU A 1 91 ? 17.118 9.947 -21.018 1.00 95.06 91 LEU A CA 1
ATOM 743 C C . LEU A 1 91 ? 18.528 10.479 -21.297 1.00 95.06 91 LEU A C 1
ATOM 745 O O . LEU A 1 91 ? 18.819 10.851 -22.434 1.00 95.06 91 LEU A O 1
ATOM 749 N N . GLU A 1 92 ? 19.407 10.478 -20.296 1.00 93.62 92 GLU A N 1
ATOM 750 C CA . GLU A 1 92 ? 20.819 10.851 -20.442 1.00 93.62 92 GLU A CA 1
ATOM 751 C C . GLU A 1 92 ? 21.538 9.912 -21.411 1.00 93.62 92 GLU A C 1
ATOM 753 O O . GLU A 1 92 ? 22.076 10.363 -22.420 1.00 93.62 92 GLU A O 1
ATOM 758 N N . ARG A 1 93 ? 21.422 8.592 -21.208 1.00 92.06 93 ARG A N 1
ATOM 759 C CA . ARG A 1 93 ? 21.996 7.594 -22.128 1.00 92.06 93 ARG A CA 1
ATOM 760 C C . ARG A 1 93 ? 21.484 7.742 -23.559 1.00 92.06 93 ARG A C 1
ATOM 762 O O . ARG A 1 93 ? 22.2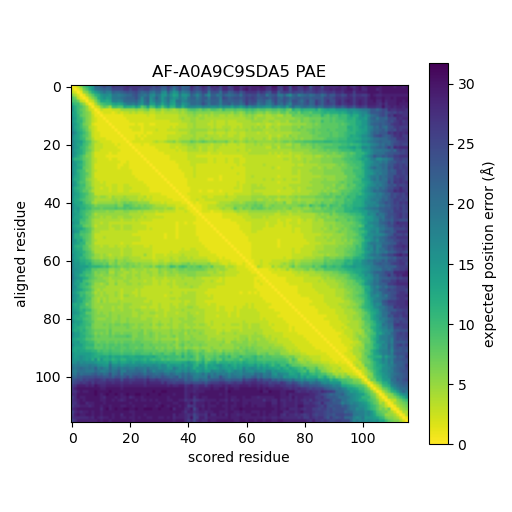52 7.574 -24.509 1.00 92.06 93 ARG A O 1
ATOM 769 N N . HIS A 1 94 ? 20.199 8.047 -23.733 1.00 91.44 94 HIS A N 1
ATOM 770 C CA . HIS A 1 94 ? 19.631 8.301 -25.054 1.00 91.44 94 HIS A CA 1
ATOM 771 C C . HIS A 1 94 ? 20.221 9.572 -25.682 1.00 91.44 94 HIS A C 1
ATOM 773 O O . HIS A 1 94 ? 20.600 9.553 -26.853 1.00 91.44 94 HIS A O 1
ATOM 779 N N . ARG A 1 95 ? 20.348 10.660 -24.912 1.00 87.81 95 ARG A N 1
ATOM 780 C CA . ARG A 1 95 ? 20.965 11.913 -25.370 1.00 87.81 95 ARG A CA 1
ATOM 781 C C . ARG A 1 95 ? 22.410 11.688 -25.819 1.00 87.81 95 ARG A C 1
ATOM 783 O O . ARG A 1 95 ? 22.753 12.072 -26.937 1.00 87.81 95 ARG A O 1
ATOM 790 N N . ASP A 1 96 ? 23.207 10.990 -25.020 1.00 86.94 96 ASP A N 1
ATOM 791 C CA . ASP A 1 96 ? 24.607 10.690 -25.340 1.00 86.94 96 ASP A CA 1
ATOM 792 C C . ASP A 1 96 ? 24.724 9.802 -26.586 1.00 86.94 96 ASP A C 1
ATOM 794 O O . ASP A 1 96 ? 25.540 10.061 -27.472 1.00 86.94 96 ASP A O 1
ATOM 798 N N . SER A 1 97 ? 23.834 8.813 -26.725 1.00 83.00 97 SER A N 1
ATOM 799 C CA . SER A 1 97 ? 23.754 7.962 -27.921 1.00 83.00 97 SER A CA 1
ATOM 800 C C . SER A 1 97 ? 23.405 8.760 -29.184 1.00 83.00 97 SER A C 1
ATOM 802 O O . SER A 1 97 ? 23.950 8.504 -30.261 1.00 83.00 97 SER A O 1
ATOM 804 N N . THR A 1 98 ? 22.511 9.751 -29.080 1.00 79.12 98 THR A N 1
ATOM 805 C CA . THR A 1 98 ? 22.189 10.641 -30.207 1.00 79.12 98 THR A CA 1
ATOM 806 C C . THR A 1 98 ? 23.332 11.596 -30.549 1.00 79.12 98 THR A C 1
ATOM 808 O O . THR A 1 98 ? 23.600 11.794 -31.733 1.00 79.12 98 THR A O 1
ATOM 811 N N . ALA A 1 99 ? 24.050 12.115 -29.547 1.00 72.56 99 ALA A N 1
ATOM 812 C CA . ALA A 1 99 ? 25.194 13.003 -29.738 1.00 72.56 99 ALA A CA 1
ATOM 813 C C . ALA A 1 99 ? 26.393 12.278 -30.382 1.00 72.56 99 ALA A C 1
ATOM 815 O O . ALA A 1 99 ? 27.002 12.798 -31.321 1.00 72.56 99 ALA A O 1
ATOM 816 N N . ALA A 1 100 ? 26.681 11.043 -29.953 1.00 67.69 100 ALA A N 1
ATOM 81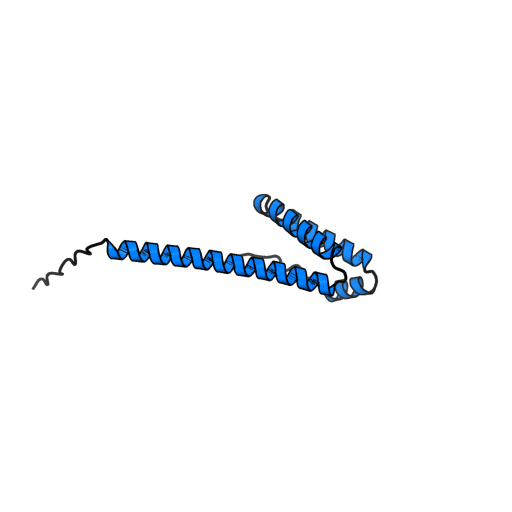7 C CA . ALA A 1 100 ? 27.727 10.201 -30.537 1.00 67.69 100 ALA A CA 1
ATOM 818 C C . ALA A 1 100 ? 27.460 9.873 -32.019 1.00 67.69 100 ALA A C 1
ATOM 820 O O . ALA A 1 100 ? 28.382 9.856 -32.833 1.00 67.69 100 ALA A O 1
ATOM 821 N N . ARG A 1 101 ? 26.188 9.692 -32.402 1.00 59.53 101 ARG A N 1
ATOM 822 C CA . ARG A 1 101 ? 25.782 9.505 -33.806 1.00 59.53 101 ARG A CA 1
ATOM 823 C C . ARG A 1 101 ? 25.999 10.749 -34.672 1.00 59.53 101 ARG A C 1
ATOM 825 O O . ARG A 1 101 ? 26.336 10.607 -35.842 1.00 59.53 101 ARG A O 1
ATOM 832 N N . THR A 1 102 ? 25.812 11.952 -34.130 1.00 58.84 102 THR A N 1
ATOM 833 C CA . THR A 1 102 ? 26.074 13.210 -34.856 1.00 58.84 102 THR A CA 1
ATOM 834 C C . THR A 1 102 ? 27.558 13.575 -34.926 1.00 58.84 102 THR A C 1
ATOM 836 O O . THR A 1 102 ? 27.954 14.279 -35.847 1.00 58.84 102 THR A O 1
ATOM 839 N N . GLY A 1 103 ? 28.389 13.076 -34.003 1.00 57.44 103 GLY A N 1
ATOM 840 C CA . GLY A 1 103 ? 29.835 13.337 -33.981 1.00 57.44 103 GLY A CA 1
ATOM 841 C C . GLY A 1 103 ? 30.678 12.474 -34.932 1.00 57.44 103 GLY A C 1
ATOM 842 O O . GLY A 1 103 ? 31.833 12.807 -35.172 1.00 57.44 103 GLY A O 1
ATOM 843 N N . GLY A 1 104 ? 30.126 11.380 -35.477 1.00 52.91 104 GLY A N 1
ATOM 844 C CA . GLY A 1 104 ? 30.850 10.434 -36.347 1.00 52.91 104 GLY A CA 1
ATOM 845 C C . GLY A 1 104 ? 30.458 10.449 -37.830 1.00 52.91 104 GLY A C 1
ATOM 846 O O . GLY A 1 104 ? 31.069 9.745 -38.630 1.00 52.91 104 GLY A O 1
ATOM 847 N N . GLY A 1 105 ? 29.443 11.222 -38.221 1.00 53.28 105 GLY A N 1
ATOM 848 C CA . GLY A 1 105 ? 28.959 11.280 -39.598 1.00 53.28 105 GLY A CA 1
ATOM 849 C C . GLY A 1 105 ? 29.349 12.585 -40.272 1.00 53.28 105 GLY A C 1
ATOM 850 O O . GLY A 1 105 ? 28.672 13.593 -40.093 1.00 53.28 105 GLY A O 1
ATOM 851 N N . CYS A 1 106 ? 30.397 12.560 -41.096 1.00 47.22 106 CYS A N 1
ATOM 852 C CA . CYS A 1 106 ? 30.563 13.534 -42.169 1.00 47.22 106 CYS A CA 1
ATOM 853 C C . CYS A 1 106 ? 29.312 13.446 -43.060 1.00 47.22 106 CYS A C 1
ATOM 855 O O . CYS A 1 106 ? 29.203 12.571 -43.918 1.00 47.22 106 CYS A O 1
ATOM 857 N N . ALA A 1 107 ? 28.311 14.286 -42.802 1.00 57.62 107 ALA A N 1
ATOM 858 C CA . ALA A 1 107 ? 27.181 14.427 -43.698 1.00 57.62 107 ALA A CA 1
ATOM 859 C C . ALA A 1 107 ? 27.717 15.083 -44.975 1.00 57.62 107 ALA A C 1
ATOM 861 O O . ALA A 1 107 ? 28.015 16.277 -44.991 1.00 57.62 107 ALA A O 1
ATOM 862 N N . SER A 1 108 ? 27.904 14.287 -46.030 1.00 58.97 108 SER A N 1
ATOM 863 C CA . SER A 1 108 ? 28.258 14.808 -47.346 1.00 58.97 108 SER A CA 1
ATOM 864 C C . SER A 1 108 ? 27.071 15.619 -47.862 1.00 58.97 108 SER A C 1
ATOM 866 O O . SER A 1 108 ? 26.056 15.070 -48.290 1.00 58.97 108 SER A O 1
ATOM 868 N N . ILE A 1 109 ? 27.174 16.942 -47.744 1.00 61.31 109 ILE A N 1
ATOM 869 C CA . ILE A 1 109 ? 26.232 17.883 -48.343 1.00 61.31 109 ILE A CA 1
ATOM 870 C C . ILE A 1 109 ? 26.379 17.729 -49.859 1.00 61.31 109 ILE A C 1
ATOM 872 O O . ILE A 1 109 ? 27.349 18.211 -50.439 1.00 61.31 109 ILE A O 1
ATOM 876 N N . ILE A 1 110 ? 25.436 17.036 -50.501 1.00 63.56 110 ILE A N 1
ATOM 877 C CA . ILE A 1 110 ? 25.356 16.964 -51.963 1.00 63.56 110 ILE A CA 1
ATOM 878 C C . ILE A 1 110 ? 24.861 18.336 -52.453 1.00 63.56 110 ILE A C 1
ATOM 880 O O . ILE A 1 110 ? 23.721 18.700 -52.151 1.00 63.56 110 ILE A O 1
ATOM 884 N N . PRO A 1 111 ? 25.672 19.131 -53.178 1.00 61.97 111 PRO A N 1
ATOM 885 C CA . PRO A 1 111 ? 25.232 20.434 -53.656 1.00 61.97 111 PRO A CA 1
ATOM 886 C C . PRO A 1 111 ? 24.147 20.253 -54.723 1.00 61.97 111 PRO A C 1
ATOM 888 O O . PRO A 1 111 ? 24.352 19.578 -55.733 1.00 61.97 111 PRO A O 1
ATOM 891 N N . LEU A 1 112 ? 22.985 20.878 -54.515 1.00 61.97 112 LEU A N 1
ATOM 892 C CA . LEU A 1 112 ? 21.928 20.927 -55.521 1.00 61.97 112 LEU A CA 1
ATOM 893 C C . LEU A 1 112 ? 22.388 21.821 -56.677 1.00 61.97 112 LEU A C 1
ATOM 895 O O . LEU A 1 112 ? 22.405 23.049 -56.582 1.00 61.97 112 LEU A O 1
ATOM 899 N N . ARG A 1 113 ? 22.790 21.185 -57.779 1.00 58.84 113 ARG A N 1
ATOM 900 C CA . ARG A 1 113 ? 23.146 21.861 -59.026 1.00 58.84 113 ARG A CA 1
ATOM 901 C C . ARG A 1 113 ? 21.876 22.454 -59.632 1.00 58.84 113 ARG A C 1
ATOM 903 O O . ARG A 1 113 ? 21.006 21.715 -60.086 1.00 58.84 113 ARG A O 1
ATOM 910 N N . ARG A 1 114 ? 21.765 23.785 -59.641 1.00 53.62 114 ARG A N 1
ATOM 911 C CA . ARG A 1 114 ? 20.708 24.482 -60.383 1.00 53.62 114 ARG A CA 1
ATOM 912 C C . ARG A 1 114 ? 20.923 24.207 -61.874 1.00 53.62 114 ARG A C 1
ATOM 914 O O . ARG A 1 114 ? 21.946 24.603 -62.427 1.00 53.62 114 ARG A O 1
ATOM 921 N N . VAL A 1 115 ? 19.998 23.475 -62.486 1.00 60.31 115 VAL A N 1
ATOM 922 C CA . VAL A 1 115 ? 19.917 23.334 -63.942 1.00 60.31 115 VAL A CA 1
ATOM 923 C C . VAL A 1 115 ? 19.265 24.618 -64.453 1.00 60.31 115 VAL A C 1
ATOM 925 O O . VAL A 1 115 ? 18.155 24.937 -64.026 1.00 60.31 115 VAL A O 1
ATOM 928 N N . ASN A 1 116 ? 20.004 25.383 -65.261 1.00 45.66 116 ASN A N 1
ATOM 929 C CA . ASN A 1 116 ? 19.448 26.446 -66.105 1.00 45.66 116 ASN A CA 1
ATOM 930 C C . ASN A 1 116 ? 18.884 25.823 -67.378 1.00 45.66 116 ASN A C 1
ATOM 932 O O . ASN A 1 116 ? 19.532 24.872 -67.875 1.00 45.66 116 ASN A O 1
#

Sequence (116 aa):
MSDFPQQEFDFDAWSTLARSDPEAFEAAREEAVRSLIDGMPAASRRRLTGLQWRIDMERARAANPTASFLRLSEMMWDSFYRQREHLNSLLERHRDSTAARTGGGCASIIPLRRVN

Solvent-accessible surface area (backbone atoms only — not comparable to full-atom values): 6910 Å² total; per-residue (Å²): 131,88,84,69,83,82,70,85,74,61,59,68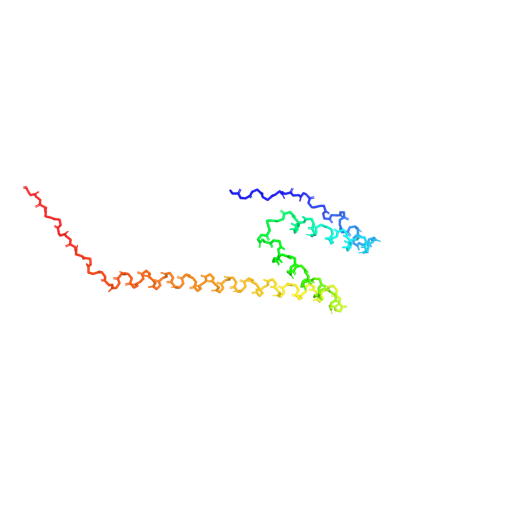,62,53,54,49,35,47,72,77,38,54,66,62,34,52,53,52,50,54,50,56,52,48,54,54,44,68,72,41,58,74,87,51,26,63,58,49,52,55,50,48,54,51,52,51,51,48,49,73,69,33,93,44,72,68,56,21,51,53,54,54,51,50,54,53,48,52,52,48,52,52,50,52,50,52,51,50,56,52,52,49,54,49,50,52,54,53,50,55,58,63,74,72,53,85,75,80,79,76,78,84,77,82,82,128

Mean predicted aligned error: 10.53 Å

Secondary structure (DSSP, 8-state):
----------HHHHHHHHHH-HHHHHHHHHHHHHHHHHTS-HHHHHHHHHHHHHHHHHHHHSSSHHHHHHHHHHHHHHHHHHHHHHHHHHHHHHHHHHHHHHHS------------